Protein AF-A0A9D4X9T2-F1 (afdb_monomer_lite)

Sequence (176 aa):
MQMKTRPQQLRSEFQYLSKGTHNIIDFIACFSAIVDTLISIEALVLHIDQIEFIPEALPTEYDLVIDVVNVRSKFLSVDEVKSLMLTQESRIEKTKKEVAKTIIVALVVVDLNVMLVAMEIKAWSNAKFAINQVINLAIIIIITQLSSMVVMELLGSTVVMELLGSTVVMELLKFL

Secondary structure (DSSP, 8-state):
-----HHHHHHHHHHH---TTS-HHHHHHHHHHHHHHHHHTT----HHHHHHHTGGGS-GGGHHHHHHHHHHTTT--HHHHHHHHHHHHHHHHHHHHHHHHHHHHHHHHHHHHHHHHHHHHHHHHHHHHHHHHHHHHHHHHHHHHHHHTT-EEEETTEEEEEETTEEEEEE-----

Organism: Pisum sativum (NCBI:txid3888)

Foldseek 3Di:
DDDDDPLVVLVVVLLPQACPPPDLVVSLVVLVVSVVVCVVVVNDDDQLNSLLSNLSRYDPLCVVLSVVCVVQSVPDHSVNSSVSSVVSVVVVVVVVVVVVVVVVVVVVVVVVVVVVVVVVVVVVVVVVVVVVVVVVVVVVVVVVVVVVQAPFDDDDQWTWTRHPNDIDIDGNPDPD

pLDDT: mean 77.32, std 15.42, range [36.66, 96.31]

Radius of gyration: 45.88 Å; chains: 1; bounding box: 88×46×111 Å

Structure (mmCIF, N/CA/C/O backbone):
data_AF-A0A9D4X9T2-F1
#
_entry.id   AF-A0A9D4X9T2-F1
#
loop_
_atom_site.group_PDB
_atom_site.id
_atom_site.type_symbol
_atom_site.label_atom_id
_atom_site.label_alt_id
_atom_site.label_comp_id
_atom_site.label_asym_id
_atom_site.label_entity_id
_atom_site.label_seq_id
_atom_site.pdbx_PDB_ins_code
_atom_site.Cartn_x
_atom_site.Cartn_y
_atom_site.Cartn_z
_atom_site.occupancy
_atom_site.B_iso_or_equiv
_atom_site.auth_seq_id
_atom_site.auth_comp_id
_atom_site.auth_asym_id
_atom_site.auth_atom_id
_atom_site.pdbx_PDB_model_num
ATOM 1 N N . MET A 1 1 ? 31.253 -26.493 -17.996 1.00 39.31 1 MET A N 1
ATOM 2 C CA . MET A 1 1 ? 31.172 -25.068 -17.606 1.00 39.31 1 MET A CA 1
ATOM 3 C C . MET A 1 1 ? 31.299 -24.223 -18.866 1.00 39.31 1 MET A C 1
ATOM 5 O O . MET A 1 1 ? 32.401 -24.087 -19.374 1.00 39.31 1 MET A O 1
ATOM 9 N N . GLN A 1 2 ? 30.191 -23.746 -19.440 1.00 43.41 2 GLN A N 1
ATOM 10 C CA . GLN A 1 2 ? 30.245 -22.799 -20.562 1.00 43.41 2 GLN A CA 1
ATOM 11 C C . GLN A 1 2 ? 30.537 -21.402 -20.004 1.00 43.41 2 GLN A C 1
ATOM 13 O O . GLN A 1 2 ? 29.744 -20.869 -19.230 1.00 43.41 2 GLN A O 1
ATOM 18 N N . MET A 1 3 ? 31.686 -20.828 -20.360 1.00 47.81 3 MET A N 1
ATOM 19 C CA . MET A 1 3 ? 32.003 -19.434 -20.052 1.00 47.81 3 MET A CA 1
ATOM 20 C C . MET A 1 3 ? 31.186 -18.541 -20.993 1.00 47.81 3 MET A C 1
ATOM 22 O O . MET A 1 3 ? 31.466 -18.485 -22.189 1.00 47.81 3 MET A O 1
ATOM 26 N N . LYS A 1 4 ? 30.147 -17.880 -20.467 1.00 50.00 4 LYS A N 1
ATOM 27 C CA . LYS A 1 4 ? 29.418 -16.833 -21.197 1.00 50.00 4 LYS A CA 1
ATOM 28 C C . LYS A 1 4 ? 30.403 -15.721 -21.570 1.00 50.00 4 LYS A C 1
ATOM 30 O O . LYS A 1 4 ? 31.219 -15.316 -20.744 1.00 50.00 4 LYS A O 1
ATOM 35 N N . THR A 1 5 ? 30.343 -15.234 -22.804 1.00 56.84 5 THR A N 1
ATOM 36 C CA . THR A 1 5 ? 31.176 -14.107 -23.248 1.00 56.84 5 THR A CA 1
ATOM 37 C C . THR A 1 5 ? 30.738 -12.819 -22.535 1.00 56.84 5 THR A C 1
ATOM 39 O O . THR A 1 5 ? 29.570 -12.682 -22.172 1.00 56.84 5 THR A O 1
ATOM 42 N N . ARG A 1 6 ? 31.651 -11.856 -22.324 1.00 56.97 6 ARG A N 1
ATOM 43 C CA . ARG A 1 6 ? 31.368 -10.579 -21.622 1.00 56.97 6 ARG A CA 1
ATOM 44 C C . ARG A 1 6 ? 30.057 -9.882 -22.066 1.00 56.97 6 ARG A C 1
ATOM 46 O O . ARG A 1 6 ? 29.285 -9.498 -21.190 1.00 56.97 6 ARG A O 1
ATOM 53 N N . PRO A 1 7 ? 29.712 -9.807 -23.370 1.00 57.41 7 PRO A N 1
ATOM 54 C CA . PRO A 1 7 ? 28.429 -9.249 -23.819 1.00 57.41 7 PRO A CA 1
ATOM 55 C C . PRO A 1 7 ? 27.191 -10.031 -23.345 1.00 57.41 7 PRO A C 1
ATOM 57 O O . PRO A 1 7 ? 26.145 -9.444 -23.088 1.00 57.41 7 PRO A O 1
ATOM 60 N N . GLN A 1 8 ? 27.285 -11.358 -23.208 1.00 63.28 8 GLN A N 1
ATOM 61 C CA . GLN A 1 8 ? 26.188 -12.195 -22.702 1.00 63.28 8 GLN A CA 1
ATOM 62 C C . GLN A 1 8 ? 25.993 -12.037 -21.190 1.00 63.28 8 GLN A C 1
ATOM 64 O O . GLN A 1 8 ? 24.873 -12.179 -20.698 1.00 63.28 8 GLN A O 1
ATOM 69 N N . GLN A 1 9 ? 27.067 -11.752 -20.449 1.00 63.31 9 GLN A N 1
ATOM 70 C CA . GLN A 1 9 ? 26.986 -11.447 -19.019 1.00 63.31 9 GLN A CA 1
ATOM 71 C C . GLN A 1 9 ? 26.286 -10.107 -18.791 1.00 63.31 9 GLN A C 1
ATOM 73 O O . GLN A 1 9 ? 25.322 -10.073 -18.039 1.00 63.31 9 GLN A O 1
ATOM 78 N N . LEU A 1 10 ? 26.678 -9.061 -19.526 1.00 60.03 10 LEU A N 1
ATOM 79 C CA . LEU A 1 10 ? 26.031 -7.745 -19.475 1.00 60.03 10 LEU A CA 1
ATOM 80 C C . LEU A 1 10 ? 24.562 -7.796 -19.917 1.00 60.03 10 LEU A C 1
ATOM 82 O O . LEU A 1 10 ? 23.717 -7.168 -19.295 1.00 60.03 10 LEU A O 1
ATOM 86 N N . ARG A 1 11 ? 24.216 -8.611 -20.927 1.00 64.38 11 ARG A N 1
ATOM 87 C CA . ARG A 1 11 ? 22.804 -8.874 -21.275 1.00 64.38 11 ARG A CA 1
ATOM 88 C C . ARG A 1 11 ? 22.038 -9.594 -20.160 1.00 64.38 11 ARG A C 1
ATOM 90 O O . ARG A 1 11 ? 20.850 -9.353 -20.004 1.00 64.38 11 ARG A O 1
ATOM 97 N N . SER A 1 12 ? 22.698 -10.463 -19.393 1.00 66.56 12 SER A N 1
ATOM 98 C CA . SER A 1 12 ? 22.072 -11.108 -18.229 1.00 66.56 12 SER A CA 1
ATOM 99 C C . SER A 1 12 ? 21.897 -10.103 -17.084 1.00 66.56 12 SER A C 1
ATOM 101 O O . SER A 1 12 ? 20.868 -10.100 -16.433 1.00 66.56 12 SER A O 1
ATOM 103 N N . GLU A 1 13 ? 22.876 -9.228 -16.856 1.00 67.38 13 GLU A N 1
ATOM 104 C CA . GLU A 1 13 ? 22.808 -8.159 -15.852 1.00 67.38 13 GLU A CA 1
ATOM 105 C C . GLU A 1 13 ? 21.709 -7.144 -16.178 1.00 67.38 13 GLU A C 1
ATOM 107 O O . GLU A 1 13 ? 20.940 -6.780 -15.294 1.00 67.38 13 GLU A O 1
ATOM 112 N N . PHE A 1 14 ? 21.560 -6.799 -17.462 1.00 67.00 14 PHE A N 1
ATOM 113 C CA . PHE A 1 14 ? 20.423 -6.044 -17.977 1.00 67.00 14 PHE A CA 1
ATOM 114 C C . PHE A 1 14 ? 19.116 -6.741 -17.591 1.00 67.00 14 PHE A C 1
ATOM 116 O O . PHE A 1 14 ? 18.328 -6.130 -16.892 1.00 67.00 14 PHE A O 1
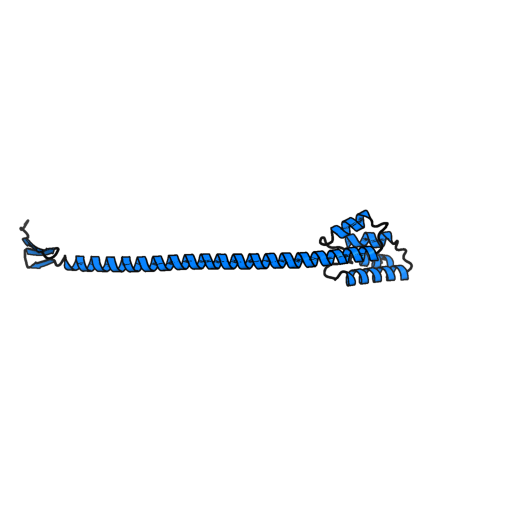ATOM 123 N N . GLN A 1 15 ? 18.960 -8.044 -17.872 1.00 63.97 15 GLN A N 1
ATOM 124 C CA . GLN A 1 15 ? 17.778 -8.847 -17.497 1.00 63.97 15 GLN A CA 1
ATOM 125 C C . GLN A 1 15 ? 17.446 -8.897 -15.997 1.00 63.97 15 GLN A C 1
ATOM 127 O O . GLN A 1 15 ? 16.302 -9.170 -15.641 1.00 63.97 15 GLN A O 1
ATOM 132 N N . TYR A 1 16 ? 18.414 -8.645 -15.114 1.00 68.38 16 TYR A N 1
ATOM 133 C CA . TYR A 1 16 ? 18.189 -8.585 -13.665 1.00 68.38 16 TYR A CA 1
ATOM 134 C C . TYR A 1 16 ? 17.999 -7.159 -13.136 1.00 68.38 16 TYR A C 1
ATOM 136 O O . TYR A 1 16 ? 17.667 -6.989 -11.958 1.00 68.38 16 TYR A O 1
ATOM 144 N N . LEU A 1 17 ? 18.187 -6.136 -13.973 1.00 74.94 17 LEU A N 1
ATOM 145 C CA . LEU A 1 17 ? 17.887 -4.763 -13.609 1.00 74.94 17 LEU A CA 1
ATOM 146 C C . LEU A 1 17 ? 16.376 -4.638 -13.413 1.00 74.94 17 LEU A C 1
ATOM 148 O O . LEU A 1 17 ? 15.594 -4.807 -14.341 1.00 74.94 17 LEU A O 1
ATOM 152 N N . SER A 1 18 ? 15.968 -4.311 -12.193 1.00 76.88 18 SER A N 1
ATOM 153 C CA . SER A 1 18 ? 14.583 -3.981 -11.875 1.00 76.88 18 SER A CA 1
ATOM 154 C C . SER A 1 18 ? 14.542 -2.626 -11.187 1.00 76.88 18 SER A C 1
ATOM 156 O O . SER A 1 18 ? 15.425 -2.290 -10.394 1.00 76.88 18 SER A O 1
ATOM 158 N N . LYS A 1 19 ? 13.502 -1.834 -11.463 1.00 83.88 19 LYS A N 1
ATOM 159 C CA . LYS A 1 19 ? 13.306 -0.542 -10.794 1.00 83.88 19 LYS A CA 1
ATOM 160 C C . LYS A 1 19 ? 13.222 -0.724 -9.278 1.00 83.88 19 LYS A C 1
ATOM 162 O O . LYS A 1 19 ? 13.838 0.034 -8.530 1.00 83.88 19 LYS A O 1
ATOM 167 N N . GLY A 1 20 ? 12.534 -1.771 -8.816 1.00 68.94 20 GLY A N 1
ATOM 168 C CA . GLY A 1 20 ? 12.463 -2.121 -7.395 1.00 68.94 20 GLY A CA 1
ATOM 169 C C . GLY A 1 20 ? 12.094 -0.914 -6.520 1.00 68.94 20 GLY A C 1
ATOM 170 O O . GLY A 1 20 ? 11.120 -0.210 -6.794 1.00 68.94 20 GLY A O 1
ATOM 171 N N . THR A 1 21 ? 12.895 -0.658 -5.482 1.00 60.44 21 THR A N 1
ATOM 172 C CA . THR A 1 21 ? 12.758 0.494 -4.569 1.00 60.44 21 THR A CA 1
ATOM 173 C C . THR A 1 21 ? 13.536 1.740 -4.999 1.00 60.44 21 THR A C 1
ATOM 175 O O . THR A 1 21 ? 13.477 2.749 -4.301 1.00 60.44 21 THR A O 1
ATOM 178 N N . HIS A 1 22 ? 14.288 1.689 -6.100 1.00 73.06 22 HIS A N 1
ATOM 179 C CA . HIS A 1 22 ? 15.074 2.828 -6.571 1.00 73.06 22 HIS A CA 1
ATOM 180 C C . HIS A 1 22 ? 14.143 3.925 -7.095 1.00 73.06 22 HIS A C 1
ATOM 182 O O . HIS A 1 22 ? 13.074 3.637 -7.642 1.00 73.06 22 HIS A O 1
ATOM 188 N N . ASN A 1 23 ? 14.536 5.190 -6.935 1.00 78.62 23 ASN A N 1
ATOM 189 C CA . ASN A 1 23 ? 13.836 6.267 -7.628 1.00 78.62 23 ASN A CA 1
ATOM 190 C C . ASN A 1 23 ? 14.066 6.127 -9.148 1.00 78.62 23 ASN A C 1
ATOM 192 O O . ASN A 1 23 ? 14.991 5.448 -9.608 1.00 78.62 23 ASN A O 1
ATOM 196 N N . ILE A 1 24 ? 13.213 6.759 -9.948 1.00 84.19 24 ILE A N 1
ATOM 197 C CA . ILE A 1 24 ? 13.273 6.629 -11.413 1.00 84.19 24 ILE A CA 1
ATOM 198 C C . ILE A 1 24 ? 14.564 7.197 -12.003 1.00 84.19 24 ILE A C 1
ATOM 200 O O . ILE A 1 24 ? 15.040 6.709 -13.026 1.00 84.19 24 ILE A O 1
ATOM 204 N N . ILE A 1 25 ? 15.145 8.211 -11.365 1.00 84.62 25 ILE A N 1
ATOM 205 C CA . ILE A 1 25 ? 16.383 8.848 -11.821 1.00 84.62 25 ILE A CA 1
ATOM 206 C C . ILE A 1 25 ? 17.551 7.861 -11.724 1.00 84.62 25 ILE A C 1
ATOM 208 O O . ILE A 1 25 ? 18.274 7.688 -12.702 1.00 84.62 25 ILE A O 1
ATOM 212 N N . ASP A 1 26 ? 17.684 7.180 -10.590 1.00 85.94 26 ASP A N 1
ATOM 213 C CA . ASP A 1 26 ? 18.727 6.195 -10.317 1.00 85.94 26 ASP A CA 1
ATOM 214 C C . ASP A 1 26 ? 18.552 4.957 -11.200 1.00 85.94 26 ASP A C 1
ATOM 216 O O . ASP A 1 26 ? 19.526 4.449 -11.756 1.00 85.94 26 ASP A O 1
ATOM 220 N N . PHE A 1 27 ? 17.306 4.511 -11.398 1.00 85.44 27 PHE A N 1
ATOM 221 C CA . PHE A 1 27 ? 16.995 3.414 -12.314 1.00 85.44 27 PHE A CA 1
ATOM 222 C C . PHE A 1 27 ? 17.424 3.733 -13.753 1.00 85.44 27 PHE A C 1
ATOM 224 O O . PHE A 1 27 ? 18.142 2.943 -14.364 1.00 85.44 27 PHE A O 1
ATOM 231 N N . ILE A 1 28 ? 17.041 4.901 -14.284 1.00 84.88 28 ILE A N 1
ATOM 232 C CA . ILE A 1 28 ? 17.408 5.304 -15.649 1.00 84.88 28 ILE A CA 1
ATOM 233 C C . ILE A 1 28 ? 18.918 5.543 -15.770 1.00 84.88 28 ILE A C 1
ATOM 235 O O . ILE A 1 28 ? 19.506 5.172 -16.780 1.00 84.88 28 ILE A O 1
ATOM 239 N N . ALA A 1 29 ? 19.572 6.102 -14.749 1.00 85.25 29 ALA A N 1
ATOM 240 C CA . ALA A 1 29 ? 21.024 6.278 -14.753 1.00 85.25 29 ALA A CA 1
ATOM 241 C C . ALA A 1 29 ? 21.767 4.931 -14.800 1.00 85.25 29 ALA A C 1
ATOM 243 O O . ALA A 1 29 ? 22.721 4.779 -15.563 1.00 85.25 29 ALA A O 1
ATOM 244 N N . CYS A 1 30 ? 21.310 3.941 -14.027 1.00 83.38 30 CYS A N 1
ATOM 245 C CA . CYS A 1 30 ? 21.869 2.590 -14.042 1.00 83.38 30 CYS A CA 1
ATOM 246 C C . CYS A 1 30 ? 21.620 1.891 -15.389 1.00 83.38 30 CYS A C 1
ATOM 248 O O . CYS A 1 30 ? 22.538 1.305 -15.962 1.00 83.38 30 CYS A O 1
ATOM 250 N N . PHE A 1 31 ? 20.411 2.035 -15.937 1.00 83.88 31 PHE A N 1
ATOM 251 C CA . PHE A 1 31 ? 20.057 1.552 -17.270 1.00 83.88 31 PHE A CA 1
ATOM 252 C C . PHE A 1 31 ? 20.983 2.134 -18.351 1.00 83.88 31 PHE A C 1
ATOM 254 O O . PHE A 1 31 ? 21.580 1.377 -19.118 1.00 83.88 31 PHE A O 1
ATOM 261 N N . SER A 1 32 ? 21.168 3.459 -18.375 1.00 83.94 32 SER A N 1
ATOM 262 C CA . SER A 1 32 ? 22.065 4.134 -19.320 1.00 83.94 32 SER A CA 1
ATOM 263 C C . SER A 1 32 ? 23.514 3.672 -19.166 1.00 83.94 32 SER A C 1
ATOM 265 O O . SER A 1 32 ? 24.154 3.381 -20.167 1.00 83.94 32 SER A O 1
ATOM 267 N N . ALA A 1 33 ? 24.018 3.505 -17.939 1.00 83.81 33 ALA A N 1
ATOM 268 C CA . ALA A 1 33 ? 25.386 3.037 -17.706 1.00 83.81 33 ALA A CA 1
ATOM 269 C C . ALA A 1 33 ? 25.642 1.623 -18.272 1.00 83.81 33 ALA A C 1
ATOM 271 O O . ALA A 1 33 ? 26.719 1.350 -18.812 1.00 83.81 33 ALA A O 1
ATOM 272 N N . ILE A 1 34 ? 24.654 0.723 -18.187 1.00 79.56 34 ILE A N 1
ATOM 273 C CA . ILE A 1 34 ? 24.743 -0.624 -18.773 1.00 79.56 34 ILE A CA 1
ATOM 274 C C . ILE A 1 34 ? 24.718 -0.544 -20.304 1.00 79.56 34 ILE A C 1
ATOM 276 O O . ILE A 1 34 ? 25.524 -1.203 -20.966 1.00 79.56 34 ILE A O 1
ATOM 280 N N . VAL A 1 35 ? 23.842 0.290 -20.872 1.00 79.31 35 VAL A N 1
ATOM 281 C CA . VAL A 1 35 ? 23.774 0.537 -22.321 1.00 79.31 35 VAL A CA 1
ATOM 282 C C . VAL A 1 35 ? 25.089 1.123 -22.848 1.00 79.31 35 VAL A C 1
ATOM 284 O O . VAL A 1 35 ? 25.632 0.603 -23.821 1.00 79.31 35 VAL A O 1
ATOM 287 N N . ASP A 1 36 ? 25.656 2.125 -22.178 1.00 82.50 36 ASP A N 1
ATOM 288 C CA . ASP A 1 36 ? 26.931 2.750 -22.545 1.00 82.50 36 ASP A CA 1
ATOM 289 C C . ASP A 1 36 ? 28.090 1.745 -22.492 1.00 82.50 36 ASP A C 1
ATOM 291 O O . ASP A 1 36 ? 28.955 1.723 -23.371 1.00 82.50 36 ASP A O 1
ATOM 295 N N . THR A 1 37 ? 28.078 0.847 -21.504 1.00 81.12 37 THR A N 1
ATOM 296 C CA . THR A 1 37 ? 29.067 -0.234 -21.392 1.00 81.12 37 THR A CA 1
ATOM 297 C C . THR A 1 37 ? 28.935 -1.236 -22.541 1.00 81.12 37 THR A C 1
ATOM 299 O O . THR A 1 37 ? 29.947 -1.671 -23.090 1.00 81.12 37 THR A O 1
ATOM 302 N N . LEU A 1 38 ? 27.707 -1.583 -22.943 1.00 75.12 38 LEU A N 1
ATOM 303 C CA . LEU A 1 38 ? 27.448 -2.448 -24.098 1.00 75.12 38 LEU A CA 1
ATOM 304 C C . LEU A 1 38 ? 27.904 -1.797 -25.414 1.00 75.12 38 LEU A C 1
ATOM 306 O O . LEU A 1 38 ? 28.521 -2.465 -26.245 1.00 75.12 38 LEU A O 1
ATOM 310 N N . ILE A 1 39 ? 27.671 -0.494 -25.579 1.00 79.56 39 ILE A N 1
ATOM 311 C CA . ILE A 1 39 ? 28.154 0.273 -26.735 1.00 79.56 39 ILE A CA 1
ATOM 312 C C . ILE A 1 39 ? 29.690 0.310 -26.749 1.00 79.56 39 ILE A C 1
ATOM 314 O O . ILE A 1 39 ? 30.302 0.069 -27.789 1.00 79.56 39 ILE A O 1
ATOM 318 N N . SER A 1 40 ? 30.329 0.541 -25.597 1.00 79.50 40 SER A N 1
ATOM 319 C CA . SER A 1 40 ? 31.792 0.611 -25.467 1.00 79.50 40 SER A CA 1
ATOM 320 C C . SER A 1 40 ? 32.512 -0.695 -25.812 1.00 79.50 40 SER A C 1
ATOM 322 O O . SER A 1 40 ? 33.702 -0.657 -26.124 1.00 79.50 40 SER A O 1
ATOM 324 N N . ILE A 1 41 ? 31.834 -1.843 -25.739 1.00 79.88 41 ILE A N 1
ATOM 325 C CA . ILE A 1 41 ? 32.388 -3.146 -26.142 1.00 79.88 41 ILE A CA 1
ATOM 326 C C . ILE A 1 41 ? 31.999 -3.536 -27.578 1.00 79.88 41 ILE A C 1
ATOM 328 O O . ILE A 1 41 ? 32.096 -4.712 -27.928 1.00 79.88 41 ILE A O 1
ATOM 332 N N . GLU A 1 42 ? 31.534 -2.571 -28.383 1.00 69.75 42 GLU A N 1
ATOM 333 C CA . GLU A 1 42 ? 31.039 -2.741 -29.759 1.00 69.75 42 GLU A CA 1
ATOM 334 C C . GLU A 1 42 ? 29.911 -3.781 -29.887 1.00 69.75 42 GLU A C 1
ATOM 336 O O . GLU A 1 42 ? 29.669 -4.347 -30.958 1.00 69.75 42 GLU A O 1
ATOM 341 N N . ALA A 1 43 ? 29.174 -4.045 -28.802 1.00 71.00 43 ALA A N 1
ATOM 342 C CA . ALA A 1 43 ? 27.982 -4.867 -28.891 1.00 71.00 43 ALA A CA 1
ATOM 343 C C . ALA A 1 43 ? 26.874 -4.040 -29.550 1.00 71.00 43 ALA A C 1
ATOM 345 O O . ALA A 1 43 ? 26.463 -3.002 -29.033 1.00 71.00 43 ALA A O 1
ATOM 346 N N . LEU A 1 44 ? 26.363 -4.512 -30.689 1.00 63.25 44 LEU A N 1
ATOM 347 C CA . LEU A 1 44 ? 25.194 -3.908 -31.319 1.00 63.25 44 LEU A CA 1
ATOM 348 C C . LEU A 1 44 ? 23.992 -4.059 -30.377 1.00 63.25 44 LEU A C 1
ATOM 350 O O . LEU A 1 44 ? 23.483 -5.163 -30.160 1.00 63.25 44 LEU A O 1
ATOM 354 N N . VAL A 1 45 ? 23.564 -2.940 -29.802 1.00 66.62 45 VAL A N 1
ATOM 355 C CA . VAL A 1 45 ? 22.311 -2.818 -29.060 1.00 66.62 45 VAL A CA 1
ATOM 356 C C . VAL A 1 45 ? 21.411 -1.911 -29.883 1.00 66.62 45 VAL A C 1
ATOM 358 O O . VAL A 1 45 ? 21.686 -0.719 -30.016 1.00 66.62 45 VAL A O 1
ATOM 361 N N . LEU A 1 46 ? 20.359 -2.473 -30.480 1.00 68.44 46 LEU A N 1
ATOM 362 C CA . LEU A 1 46 ? 19.386 -1.662 -31.202 1.00 68.44 46 LEU A CA 1
ATOM 363 C C . LEU A 1 46 ? 18.575 -0.843 -30.195 1.00 68.44 46 LEU A C 1
ATOM 365 O O . LEU A 1 46 ? 18.219 -1.330 -29.129 1.00 68.44 46 LEU A O 1
ATOM 369 N N . HIS A 1 47 ? 18.237 0.394 -30.553 1.00 67.69 47 HIS A N 1
ATOM 370 C CA . HIS A 1 47 ? 17.417 1.277 -29.717 1.00 67.69 47 HIS A CA 1
ATOM 371 C C . HIS A 1 47 ? 16.054 0.657 -29.349 1.00 67.69 47 HIS A C 1
ATOM 373 O O . HIS A 1 47 ? 15.545 0.864 -28.251 1.00 67.69 47 HIS A O 1
ATOM 379 N N . ILE A 1 48 ? 15.483 -0.148 -30.251 1.00 59.88 48 ILE A N 1
ATOM 380 C CA . ILE A 1 48 ? 14.237 -0.883 -30.000 1.00 59.88 48 ILE A CA 1
ATOM 381 C C . ILE A 1 48 ? 14.403 -1.927 -28.883 1.00 59.88 48 ILE A C 1
ATOM 383 O O . ILE A 1 48 ? 13.567 -1.973 -27.986 1.00 59.88 48 ILE A O 1
ATOM 387 N N . ASP A 1 49 ? 15.528 -2.652 -28.866 1.00 71.31 49 ASP A N 1
ATOM 388 C CA . ASP A 1 49 ? 15.848 -3.662 -27.848 1.00 71.31 49 ASP A CA 1
ATOM 389 C C . ASP A 1 49 ? 16.070 -3.024 -26.464 1.00 71.31 49 ASP A C 1
ATOM 391 O O . ASP A 1 49 ? 15.835 -3.654 -25.436 1.00 71.31 49 ASP A O 1
ATOM 395 N N . GLN A 1 50 ? 16.535 -1.768 -26.421 1.00 73.69 50 GLN A N 1
ATOM 396 C CA . GLN A 1 50 ? 16.735 -1.028 -25.169 1.00 73.69 50 GLN A CA 1
ATOM 397 C C . GLN A 1 50 ? 15.393 -0.709 -24.507 1.00 73.69 50 GLN A C 1
ATOM 399 O O . GLN A 1 50 ? 15.211 -0.942 -23.316 1.00 73.69 50 GLN A O 1
ATOM 404 N N . ILE A 1 51 ? 14.441 -0.186 -25.281 1.00 77.31 51 ILE A N 1
ATOM 405 C CA . ILE A 1 51 ? 13.142 0.259 -24.764 1.00 77.31 51 ILE A CA 1
ATOM 406 C C . ILE A 1 51 ? 12.225 -0.920 -24.451 1.00 77.31 51 ILE A C 1
ATOM 408 O O . ILE A 1 51 ? 11.481 -0.858 -23.476 1.00 77.31 51 ILE A O 1
ATOM 412 N N . GLU A 1 52 ? 12.298 -1.997 -25.232 1.00 77.12 52 GLU A N 1
ATOM 413 C CA . GLU A 1 52 ? 11.519 -3.223 -25.013 1.00 77.12 52 GLU A CA 1
ATOM 414 C C . GLU A 1 52 ? 11.863 -3.917 -23.688 1.00 77.12 52 GLU A C 1
ATOM 416 O O . GLU A 1 52 ? 11.028 -4.608 -23.114 1.00 77.12 52 GLU A O 1
ATOM 421 N N . PHE A 1 53 ? 13.053 -3.655 -23.147 1.00 76.50 53 PHE A N 1
ATOM 422 C CA . PHE A 1 53 ? 13.462 -4.181 -21.852 1.00 76.50 53 PHE A CA 1
ATOM 423 C C . PHE A 1 53 ? 12.901 -3.400 -20.650 1.00 76.50 53 PHE A C 1
ATOM 425 O O . PHE A 1 53 ? 12.727 -3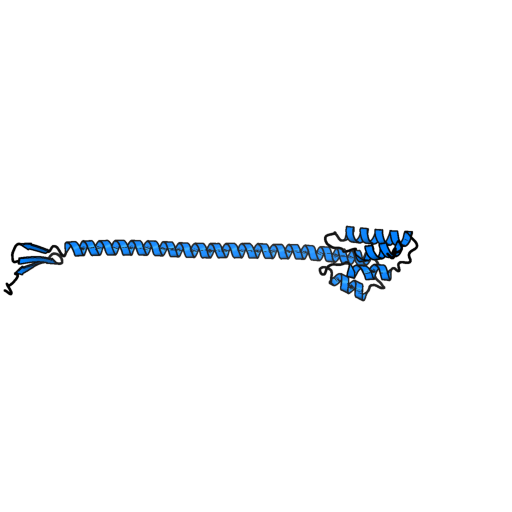.951 -19.563 1.00 76.50 53 PHE A O 1
ATOM 432 N N . ILE A 1 54 ? 12.584 -2.113 -20.823 1.00 81.25 54 ILE A N 1
ATOM 433 C CA . ILE A 1 54 ? 12.101 -1.259 -19.727 1.00 81.25 54 ILE A CA 1
ATOM 434 C C . ILE A 1 54 ? 10.814 -1.820 -19.086 1.00 81.25 54 ILE A C 1
ATOM 436 O O . ILE A 1 54 ? 10.763 -1.874 -17.859 1.00 81.25 54 ILE A O 1
ATOM 440 N N . PRO A 1 55 ? 9.796 -2.278 -19.844 1.00 80.94 55 PRO A N 1
ATOM 441 C CA . PRO A 1 55 ? 8.596 -2.890 -19.281 1.00 80.94 55 PRO A CA 1
ATOM 442 C C . PRO A 1 55 ? 8.846 -4.105 -18.384 1.00 80.94 55 PRO A C 1
ATOM 444 O O . PRO A 1 55 ? 8.198 -4.226 -17.349 1.00 80.94 55 PRO A O 1
ATOM 447 N N . GLU A 1 56 ? 9.789 -4.979 -18.749 1.00 80.12 56 GLU A N 1
ATOM 448 C CA . GLU A 1 56 ? 10.119 -6.187 -17.973 1.00 80.12 56 GLU A CA 1
ATOM 449 C C . GLU A 1 56 ? 10.782 -5.847 -16.628 1.00 80.12 56 GLU A C 1
ATOM 451 O O . GLU A 1 56 ? 10.642 -6.579 -15.649 1.00 80.12 56 GLU A O 1
ATOM 456 N N . ALA A 1 57 ? 11.468 -4.705 -16.567 1.00 82.50 57 ALA A N 1
ATOM 457 C CA . ALA A 1 57 ? 12.154 -4.202 -15.383 1.00 82.50 57 ALA A CA 1
ATOM 458 C C . ALA A 1 57 ? 11.249 -3.390 -14.431 1.00 82.50 57 ALA A C 1
ATOM 460 O O . ALA A 1 57 ? 11.695 -2.993 -13.343 1.00 82.50 57 ALA A O 1
ATOM 461 N N . LEU A 1 58 ? 9.998 -3.101 -14.815 1.00 84.12 58 LEU A N 1
ATOM 462 C CA . LEU A 1 58 ? 9.091 -2.234 -14.060 1.00 84.12 58 LEU A CA 1
ATOM 463 C C . LEU A 1 58 ? 8.112 -3.008 -13.160 1.00 84.12 58 LEU A C 1
ATOM 465 O O . LEU A 1 58 ? 7.577 -4.039 -13.555 1.00 84.12 58 LEU A O 1
ATOM 469 N N . PRO A 1 59 ? 7.825 -2.502 -11.943 1.00 83.94 59 PRO A N 1
ATOM 470 C CA . PRO A 1 59 ? 6.775 -3.058 -11.099 1.00 83.94 59 PRO A CA 1
ATOM 471 C C . PRO A 1 59 ? 5.382 -2.654 -11.606 1.00 83.94 59 PRO A C 1
ATOM 473 O O . PRO A 1 59 ? 5.228 -1.641 -12.289 1.00 83.94 59 PRO A O 1
ATOM 476 N N . THR A 1 60 ? 4.353 -3.388 -11.173 1.00 83.88 60 THR A N 1
ATOM 477 C CA . THR A 1 60 ? 2.944 -3.217 -11.598 1.00 83.88 60 THR A CA 1
ATOM 478 C C . THR A 1 60 ? 2.361 -1.824 -11.334 1.00 83.88 60 THR A C 1
ATOM 480 O O . THR A 1 60 ? 1.432 -1.368 -11.987 1.00 83.88 60 THR A O 1
ATOM 483 N N . GLU A 1 61 ? 2.946 -1.056 -10.415 1.00 83.56 61 GLU A N 1
ATOM 484 C CA . GLU A 1 61 ? 2.571 0.346 -10.183 1.00 83.56 61 GLU A CA 1
ATOM 485 C C . GLU A 1 61 ? 2.752 1.233 -11.444 1.00 83.56 61 GLU A C 1
ATOM 487 O O . GLU A 1 61 ? 2.179 2.326 -11.542 1.00 83.56 61 GLU A O 1
ATOM 492 N N . TYR A 1 62 ? 3.527 0.756 -12.425 1.00 87.56 62 TYR A N 1
ATOM 493 C CA . TYR A 1 62 ? 3.825 1.413 -13.696 1.00 87.56 62 TYR A CA 1
ATOM 494 C C . TYR A 1 62 ? 3.108 0.774 -14.894 1.00 87.56 62 TYR A C 1
ATOM 496 O O . TYR A 1 62 ? 3.493 1.066 -16.023 1.00 87.56 62 TYR A O 1
ATOM 504 N N . ASP A 1 63 ? 2.044 -0.011 -14.687 1.00 86.56 63 ASP A N 1
ATOM 505 C CA . ASP A 1 63 ? 1.274 -0.662 -15.767 1.00 86.56 63 ASP A CA 1
ATOM 506 C C . ASP A 1 63 ? 0.889 0.311 -16.899 1.00 86.56 63 ASP A C 1
ATOM 508 O O . ASP A 1 63 ? 1.051 0.008 -18.074 1.00 86.56 63 ASP A O 1
ATOM 512 N N . LEU A 1 64 ? 0.505 1.550 -16.569 1.00 86.38 64 LEU A N 1
ATOM 513 C CA . LEU A 1 64 ? 0.190 2.576 -17.576 1.00 86.38 64 LEU A CA 1
ATOM 514 C C . LEU A 1 64 ? 1.390 2.973 -18.450 1.00 86.38 64 LEU A C 1
ATOM 516 O O . LEU A 1 64 ? 1.220 3.326 -19.613 1.00 86.38 64 LEU A O 1
ATOM 520 N N . VAL A 1 65 ? 2.598 2.968 -17.887 1.00 86.75 65 VAL A N 1
ATOM 521 C CA . VAL A 1 65 ? 3.828 3.229 -18.645 1.00 86.75 65 VAL A CA 1
ATOM 522 C C . VAL A 1 65 ? 4.180 2.003 -19.480 1.00 86.75 65 VAL A C 1
ATOM 524 O O . VAL A 1 65 ? 4.519 2.162 -20.650 1.00 86.75 65 VAL A O 1
ATOM 527 N N . ILE A 1 66 ? 4.042 0.804 -18.909 1.00 87.62 66 ILE A N 1
ATOM 528 C CA . ILE A 1 66 ? 4.235 -0.478 -19.599 1.00 87.62 66 ILE A CA 1
ATOM 529 C C . ILE A 1 66 ? 3.340 -0.553 -20.843 1.00 87.62 66 ILE A C 1
ATOM 531 O O . ILE A 1 66 ? 3.840 -0.817 -21.934 1.00 87.62 66 ILE A O 1
ATOM 535 N N . ASP A 1 67 ? 2.055 -0.220 -20.721 1.00 89.88 67 ASP A N 1
ATOM 536 C CA . ASP A 1 67 ? 1.105 -0.211 -21.837 1.00 89.88 67 ASP A CA 1
ATOM 537 C C . ASP A 1 67 ? 1.518 0.769 -22.943 1.00 89.88 67 ASP A C 1
ATOM 539 O O . ASP A 1 67 ? 1.532 0.428 -24.128 1.00 89.88 67 ASP A O 1
ATOM 543 N N . VAL A 1 68 ? 1.896 1.996 -22.569 1.00 87.62 68 VAL A N 1
ATOM 544 C CA . VAL A 1 68 ? 2.322 3.024 -23.532 1.00 87.62 68 VAL A CA 1
ATOM 545 C C . VAL A 1 68 ? 3.602 2.606 -24.252 1.00 87.62 68 VAL A C 1
ATOM 547 O O . VAL A 1 68 ? 3.701 2.789 -25.468 1.00 87.62 68 VAL A O 1
ATOM 550 N N . VAL A 1 69 ? 4.563 2.030 -23.526 1.00 87.06 69 VAL A N 1
ATOM 551 C CA . VAL A 1 69 ? 5.815 1.533 -24.100 1.00 87.06 69 VAL A CA 1
ATOM 552 C C . VAL A 1 69 ? 5.553 0.341 -25.017 1.00 87.06 69 VAL A C 1
ATOM 554 O O . VAL A 1 69 ? 6.019 0.359 -26.150 1.00 87.06 69 VAL A O 1
ATOM 557 N N . ASN A 1 70 ? 4.734 -0.631 -24.616 1.00 85.25 70 ASN A N 1
ATOM 558 C CA . ASN A 1 70 ? 4.406 -1.797 -25.442 1.00 85.25 70 ASN A CA 1
ATOM 559 C C . ASN A 1 70 ? 3.721 -1.416 -26.764 1.00 85.25 70 ASN A C 1
ATOM 561 O O . ASN A 1 70 ? 3.985 -2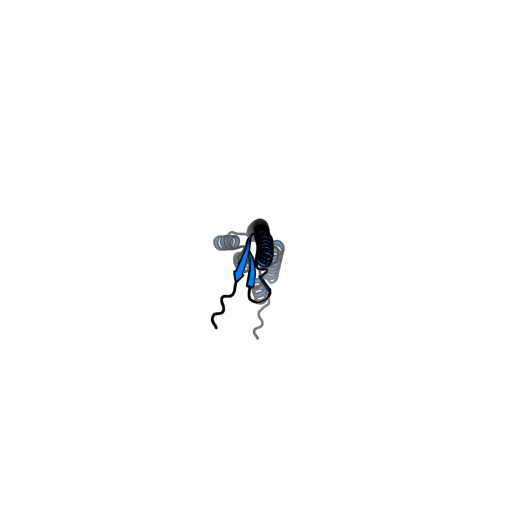.020 -27.803 1.00 85.25 70 ASN A O 1
ATOM 565 N N . VAL A 1 71 ? 2.868 -0.387 -26.756 1.00 85.06 71 VAL A N 1
ATOM 566 C CA . VAL A 1 71 ? 2.159 0.075 -27.962 1.00 85.06 71 VAL A CA 1
ATOM 567 C C . VAL A 1 71 ? 3.040 0.958 -28.856 1.00 85.06 71 VAL A C 1
ATOM 569 O O . VAL A 1 71 ? 2.876 0.955 -30.078 1.00 85.06 71 VAL A O 1
ATOM 572 N N . ARG A 1 72 ? 3.966 1.739 -28.279 1.00 83.19 72 ARG A N 1
ATOM 573 C CA . ARG A 1 72 ? 4.714 2.793 -28.995 1.00 83.19 72 ARG A CA 1
ATOM 574 C C . ARG A 1 72 ? 6.238 2.633 -28.977 1.00 83.19 72 ARG A C 1
ATOM 576 O O . ARG A 1 72 ? 6.921 3.558 -29.411 1.00 83.19 72 ARG A O 1
ATOM 583 N N . SER A 1 73 ? 6.779 1.492 -28.549 1.00 74.56 73 SER A N 1
ATOM 584 C CA . SER A 1 73 ? 8.224 1.253 -28.342 1.00 74.56 73 SER A CA 1
ATOM 585 C C . SER A 1 73 ? 9.106 1.680 -29.518 1.00 74.56 73 SER A C 1
ATOM 587 O O . SER A 1 73 ? 10.176 2.243 -29.319 1.00 74.56 73 SER A O 1
ATOM 589 N N . LYS A 1 74 ? 8.628 1.496 -30.754 1.00 73.19 74 LYS A N 1
ATOM 590 C CA . LYS A 1 74 ? 9.344 1.853 -31.995 1.00 73.19 74 LYS A CA 1
ATOM 591 C C . LYS A 1 74 ? 9.539 3.357 -32.218 1.00 73.19 74 LYS A C 1
ATOM 593 O O . LYS A 1 74 ? 10.359 3.734 -33.049 1.00 73.19 74 LYS A O 1
ATOM 598 N N . PHE A 1 75 ? 8.763 4.194 -31.535 1.00 76.75 75 PHE A N 1
ATOM 599 C CA . PHE A 1 75 ? 8.707 5.644 -31.745 1.00 76.75 75 PHE A CA 1
ATOM 600 C C . PHE A 1 75 ? 9.013 6.452 -30.486 1.00 76.75 75 PHE A C 1
ATOM 602 O O . PHE A 1 75 ? 9.008 7.676 -30.551 1.00 76.75 75 PHE A O 1
ATOM 609 N N . LEU A 1 76 ? 9.210 5.787 -29.350 1.00 80.88 76 LEU A N 1
ATOM 610 C CA . LEU A 1 76 ? 9.578 6.439 -28.102 1.00 80.88 76 LEU A CA 1
ATOM 611 C C . LEU A 1 76 ? 11.092 6.527 -28.012 1.00 80.88 76 LEU A C 1
ATOM 613 O O . LEU A 1 76 ? 11.780 5.602 -28.417 1.00 80.88 76 LEU A O 1
ATOM 617 N N . SER A 1 77 ? 11.592 7.620 -27.459 1.00 82.81 77 SER A N 1
ATOM 618 C CA . SER A 1 77 ? 12.970 7.782 -27.004 1.00 82.81 77 SER A CA 1
ATOM 619 C C . SER A 1 77 ? 13.097 7.449 -25.515 1.00 82.81 77 SER A C 1
ATOM 621 O O . SER A 1 77 ? 12.123 7.512 -24.761 1.00 82.81 77 SER A O 1
ATOM 623 N N . VAL A 1 78 ? 14.314 7.139 -25.063 1.00 80.06 78 VAL A N 1
ATOM 624 C CA . VAL A 1 78 ? 14.605 6.890 -23.638 1.00 80.06 78 VAL A CA 1
ATOM 625 C C . VAL A 1 78 ? 14.207 8.090 -22.761 1.00 80.06 78 VAL A C 1
ATOM 627 O O . VAL A 1 78 ? 13.662 7.903 -21.672 1.00 80.06 78 VAL A O 1
ATOM 630 N N . ASP A 1 79 ? 14.387 9.319 -23.254 1.00 84.12 79 ASP A N 1
ATOM 631 C CA . ASP A 1 79 ? 13.992 10.543 -22.544 1.00 84.12 79 ASP A CA 1
ATOM 632 C C . ASP A 1 79 ? 12.469 10.692 -22.404 1.00 84.12 79 ASP A C 1
ATOM 634 O O . ASP A 1 79 ? 11.973 11.106 -21.352 1.00 84.12 79 ASP A O 1
ATOM 638 N N . GLU A 1 80 ? 11.700 10.316 -23.429 1.00 87.00 80 GLU A N 1
ATOM 639 C CA . GLU A 1 80 ? 10.236 10.299 -23.348 1.00 87.00 80 GLU A CA 1
ATOM 640 C C . GLU A 1 80 ? 9.743 9.234 -22.368 1.00 87.00 80 GLU A C 1
ATOM 642 O O . GLU A 1 80 ? 8.858 9.515 -21.556 1.00 87.00 80 GLU A O 1
ATOM 647 N N . VAL A 1 81 ? 10.341 8.037 -22.385 1.00 86.44 81 VAL A N 1
ATOM 648 C CA . VAL A 1 81 ? 10.019 6.976 -21.417 1.00 86.44 81 VAL A CA 1
ATOM 649 C C . VAL A 1 81 ? 10.327 7.442 -19.995 1.00 86.44 81 VAL A C 1
ATOM 651 O O . VAL A 1 81 ? 9.474 7.327 -19.116 1.00 86.44 81 VAL A O 1
ATOM 654 N N . LYS A 1 82 ? 11.484 8.075 -19.771 1.00 87.25 82 LYS A N 1
ATOM 655 C CA . LYS A 1 82 ? 11.836 8.700 -18.489 1.00 87.25 82 LYS A CA 1
ATOM 656 C C . LYS A 1 82 ? 10.797 9.737 -18.051 1.00 87.25 82 LYS A C 1
ATOM 658 O O . LYS A 1 82 ? 10.385 9.735 -16.893 1.00 87.25 82 LYS A O 1
ATOM 663 N N . SER A 1 83 ? 10.345 10.605 -18.955 1.00 88.19 83 SER A N 1
ATOM 664 C CA . SER A 1 83 ? 9.318 11.617 -18.660 1.00 88.19 83 SER A CA 1
ATOM 665 C C . SER A 1 83 ? 7.972 10.994 -18.259 1.00 88.19 83 SER A C 1
ATOM 667 O O . SER A 1 83 ? 7.351 11.409 -17.271 1.00 88.19 83 SER A O 1
ATOM 669 N N . LEU A 1 84 ? 7.541 9.946 -18.972 1.00 89.75 84 LEU A N 1
ATOM 670 C CA . LEU A 1 84 ? 6.333 9.181 -18.647 1.00 89.75 84 LEU A CA 1
ATOM 671 C C . LEU A 1 84 ? 6.443 8.523 -17.268 1.00 89.75 84 LEU A C 1
ATOM 673 O O . LEU A 1 84 ? 5.525 8.622 -16.451 1.00 89.75 84 LEU A O 1
ATOM 677 N N . MET A 1 85 ? 7.591 7.910 -16.989 1.00 89.56 85 MET A N 1
ATOM 678 C CA . MET A 1 85 ? 7.906 7.289 -15.709 1.00 89.56 85 MET A CA 1
ATOM 679 C C . MET A 1 85 ? 7.859 8.304 -14.557 1.00 89.56 85 MET A C 1
ATOM 681 O O . MET A 1 85 ? 7.151 8.070 -13.577 1.00 89.56 85 MET A O 1
ATOM 685 N N . LEU A 1 86 ? 8.527 9.455 -14.683 1.00 89.50 86 LEU A N 1
ATOM 686 C CA . LEU A 1 86 ? 8.518 10.523 -13.668 1.00 89.50 86 LEU A CA 1
ATOM 687 C C . LEU A 1 86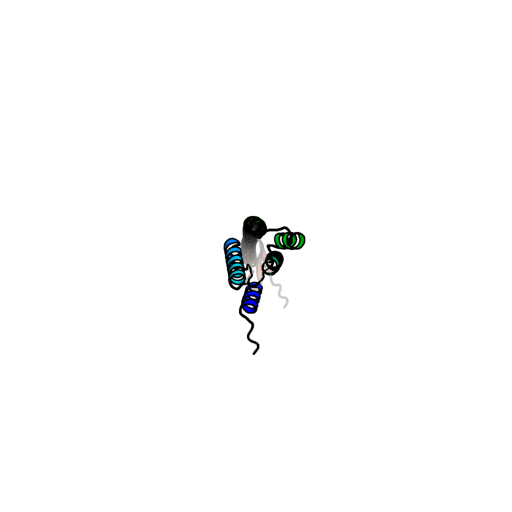 ? 7.109 11.076 -13.413 1.00 89.50 86 LEU A C 1
ATOM 689 O O . LEU A 1 86 ? 6.717 11.334 -12.272 1.00 89.50 86 LEU A O 1
ATOM 693 N N . THR A 1 87 ? 6.316 11.223 -14.474 1.00 91.25 87 THR A N 1
ATOM 694 C CA . THR A 1 87 ? 4.919 11.654 -14.355 1.00 91.25 87 THR A CA 1
ATOM 695 C C . THR A 1 87 ? 4.096 10.638 -13.564 1.00 91.25 87 THR A C 1
ATOM 697 O O . THR A 1 87 ? 3.322 11.014 -12.679 1.00 91.25 87 THR A O 1
ATOM 700 N N . GLN A 1 88 ? 4.285 9.347 -13.844 1.00 90.56 88 GLN A N 1
ATOM 701 C CA . GLN A 1 88 ? 3.625 8.273 -13.113 1.00 90.56 88 GLN A CA 1
ATOM 702 C C . GLN A 1 88 ? 4.077 8.214 -11.645 1.00 90.56 88 GLN A C 1
ATOM 704 O O . GLN A 1 88 ? 3.229 8.048 -10.771 1.00 90.56 88 GLN A O 1
ATOM 709 N N . GLU A 1 89 ? 5.358 8.447 -11.344 1.00 89.12 89 GLU A N 1
ATOM 710 C CA . GLU A 1 89 ? 5.876 8.536 -9.965 1.00 89.12 89 GLU A CA 1
ATOM 711 C C . GLU A 1 89 ? 5.135 9.591 -9.147 1.00 89.12 89 GLU A C 1
ATOM 713 O O . GLU A 1 89 ? 4.642 9.315 -8.054 1.00 89.12 89 GLU A O 1
ATOM 718 N N . SER A 1 90 ? 4.979 10.790 -9.717 1.00 88.31 90 SER A N 1
ATOM 719 C CA . SER A 1 90 ? 4.257 11.884 -9.067 1.00 88.31 90 SER A CA 1
ATOM 720 C C . SER A 1 90 ? 2.797 11.521 -8.791 1.00 88.31 90 SER A C 1
ATOM 722 O O . SER A 1 90 ? 2.243 11.903 -7.757 1.00 88.31 90 SER A O 1
ATOM 724 N N . ARG A 1 91 ? 2.154 10.778 -9.702 1.00 87.56 91 ARG A N 1
ATOM 725 C CA . ARG A 1 91 ? 0.777 10.304 -9.513 1.00 87.56 91 ARG A CA 1
ATOM 726 C C . ARG A 1 91 ? 0.692 9.281 -8.388 1.00 87.56 91 ARG A C 1
ATOM 728 O O . ARG A 1 91 ? -0.156 9.442 -7.515 1.00 87.56 91 ARG A O 1
ATOM 735 N N . ILE A 1 92 ? 1.579 8.287 -8.383 1.00 87.94 92 ILE A N 1
ATOM 736 C CA . ILE A 1 92 ? 1.648 7.264 -7.332 1.00 87.94 92 ILE A CA 1
ATOM 737 C C . ILE A 1 92 ? 1.845 7.927 -5.967 1.00 87.94 92 ILE A C 1
ATOM 739 O O . ILE A 1 92 ? 1.117 7.607 -5.031 1.00 87.94 92 ILE A O 1
ATOM 743 N N . GLU A 1 93 ? 2.766 8.885 -5.857 1.00 87.56 93 GLU A N 1
ATOM 744 C CA . GLU A 1 93 ? 3.054 9.575 -4.597 1.00 87.56 93 GLU A CA 1
ATOM 745 C C . GLU A 1 93 ? 1.840 10.361 -4.077 1.00 87.56 93 GLU A C 1
ATOM 747 O O . GLU A 1 93 ? 1.470 10.267 -2.904 1.00 87.56 93 GLU A O 1
ATOM 752 N N . LYS A 1 94 ? 1.141 11.078 -4.966 1.00 88.62 94 LYS A N 1
ATOM 753 C CA . LYS A 1 94 ? -0.111 11.768 -4.615 1.00 88.62 94 LYS A CA 1
ATOM 754 C C . LYS A 1 94 ? -1.177 10.787 -4.134 1.00 88.62 94 LYS A C 1
ATOM 756 O O . LYS A 1 94 ? -1.802 11.025 -3.103 1.00 88.62 94 LYS A O 1
ATOM 761 N N . THR A 1 95 ? -1.372 9.679 -4.847 1.00 87.75 95 THR A N 1
ATOM 762 C CA . THR A 1 95 ? -2.355 8.660 -4.466 1.00 87.75 95 THR A CA 1
ATOM 763 C C . THR A 1 95 ? -1.998 8.002 -3.134 1.00 87.75 95 THR A C 1
ATOM 765 O O . THR A 1 95 ? -2.877 7.861 -2.290 1.00 87.75 95 THR A O 1
ATOM 768 N N . LYS A 1 96 ? -0.725 7.664 -2.891 1.00 87.81 96 LYS A N 1
ATOM 769 C CA . LYS A 1 96 ? -0.253 7.108 -1.610 1.00 87.81 96 LYS A CA 1
ATOM 770 C C . LYS A 1 96 ? -0.566 8.044 -0.447 1.00 87.81 96 LYS A C 1
ATOM 772 O O . LYS A 1 96 ? -1.086 7.596 0.573 1.00 87.81 96 LYS A O 1
ATOM 777 N N . LYS A 1 97 ? -0.322 9.345 -0.621 1.00 87.00 97 LYS A N 1
ATOM 778 C CA . LYS A 1 97 ? -0.635 10.359 0.392 1.00 87.00 97 LYS A CA 1
ATOM 779 C C . LYS A 1 97 ? -2.132 10.439 0.701 1.00 87.00 97 LYS A C 1
ATOM 781 O O . LYS A 1 97 ? -2.504 10.490 1.873 1.00 87.00 97 LYS A O 1
ATOM 786 N N . GLU A 1 98 ? -2.987 10.424 -0.319 1.00 89.06 98 GLU A N 1
ATOM 787 C CA . GLU A 1 98 ? -4.441 10.451 -0.113 1.00 89.06 98 GLU A CA 1
ATOM 788 C C . GLU A 1 98 ? -4.958 9.158 0.531 1.00 89.06 98 GLU A C 1
ATOM 790 O O . GLU A 1 98 ? -5.744 9.218 1.473 1.00 89.06 98 GLU A O 1
ATOM 795 N N . VAL A 1 99 ? -4.459 7.991 0.115 1.00 90.88 99 VAL A N 1
ATOM 796 C CA . VAL A 1 99 ? -4.810 6.705 0.740 1.00 90.88 99 VAL A CA 1
ATOM 797 C C . VAL A 1 99 ? -4.382 6.675 2.208 1.00 90.88 99 VAL A C 1
ATOM 799 O O . VAL A 1 99 ? -5.178 6.302 3.068 1.00 90.88 99 VAL A O 1
ATOM 802 N N . ALA A 1 100 ? -3.162 7.121 2.523 1.00 90.81 100 ALA A N 1
ATOM 803 C CA . ALA A 1 100 ? -2.682 7.211 3.900 1.00 90.81 100 ALA A CA 1
ATOM 804 C C . ALA A 1 100 ? -3.585 8.116 4.751 1.00 90.81 100 ALA A C 1
ATOM 806 O O . ALA A 1 100 ? -3.963 7.750 5.864 1.00 90.81 100 ALA A O 1
ATOM 807 N N . LYS A 1 101 ? -3.996 9.266 4.205 1.00 91.19 101 LYS A N 1
ATOM 808 C CA . LYS A 1 101 ? -4.945 10.171 4.859 1.00 91.19 101 LYS A CA 1
ATOM 809 C C . LYS A 1 101 ? -6.286 9.484 5.133 1.00 91.19 101 LYS A C 1
ATOM 811 O O . LYS A 1 101 ? -6.790 9.583 6.249 1.00 91.19 101 LYS A O 1
ATOM 816 N N . THR A 1 102 ? -6.847 8.763 4.163 1.00 91.88 102 THR A N 1
ATOM 817 C CA . THR A 1 102 ? -8.101 8.013 4.342 1.00 91.88 102 THR A CA 1
ATOM 818 C C . THR A 1 102 ? -7.977 6.930 5.415 1.00 91.88 102 THR A C 1
ATOM 820 O O . THR A 1 102 ? -8.869 6.808 6.252 1.00 91.88 102 THR A O 1
ATOM 823 N N . ILE A 1 103 ? -6.870 6.181 5.437 1.00 93.75 103 ILE A N 1
ATOM 824 C CA . ILE A 1 103 ? -6.624 5.135 6.443 1.00 93.75 103 ILE A CA 1
ATOM 825 C C . ILE A 1 103 ? -6.547 5.738 7.849 1.00 93.75 103 ILE A C 1
ATOM 827 O O . ILE A 1 103 ? -7.189 5.226 8.763 1.00 93.75 103 ILE A O 1
ATOM 831 N N . ILE A 1 104 ? -5.818 6.845 8.025 1.00 94.75 104 ILE A N 1
ATOM 832 C CA . ILE A 1 104 ? -5.722 7.535 9.321 1.00 94.75 104 ILE A CA 1
ATOM 833 C C . ILE A 1 104 ? -7.111 7.969 9.803 1.00 94.75 104 ILE A C 1
ATOM 835 O O . ILE A 1 104 ? -7.460 7.728 10.956 1.00 94.75 104 ILE A O 1
ATOM 839 N N . VAL A 1 105 ? -7.925 8.565 8.924 1.00 94.12 105 VAL A N 1
ATOM 840 C CA . VAL A 1 105 ? -9.298 8.965 9.270 1.00 94.12 105 VAL A CA 1
ATOM 841 C C . VAL A 1 105 ? -10.134 7.756 9.691 1.00 94.12 105 VAL A C 1
ATOM 843 O O . VAL A 1 105 ? -10.815 7.819 10.711 1.00 94.12 105 VAL A O 1
ATOM 846 N N . ALA A 1 106 ? -10.065 6.647 8.951 1.00 93.12 106 ALA A N 1
ATOM 847 C CA . ALA A 1 106 ? -10.804 5.432 9.284 1.00 93.12 106 ALA A CA 1
ATOM 848 C C . ALA A 1 106 ? -10.402 4.867 10.657 1.00 93.12 106 ALA A C 1
ATOM 850 O O . ALA A 1 106 ? -11.279 4.516 11.445 1.00 93.12 106 ALA A O 1
ATOM 851 N N . LEU A 1 107 ? -9.103 4.836 10.972 1.00 92.81 107 LEU A N 1
ATOM 852 C CA . LEU A 1 107 ? -8.600 4.385 12.274 1.00 92.81 107 LEU A CA 1
ATOM 853 C C . LEU A 1 107 ? -9.123 5.259 13.422 1.00 92.81 107 LEU A C 1
ATOM 855 O O . LEU A 1 107 ? -9.636 4.730 14.402 1.00 92.81 107 LEU A O 1
ATOM 859 N N . VAL A 1 108 ? -9.081 6.587 13.273 1.00 94.12 108 VAL A N 1
ATOM 860 C CA . VAL A 1 108 ? -9.608 7.518 14.288 1.00 94.12 108 VAL A CA 1
ATOM 861 C C . VAL A 1 108 ? -11.110 7.317 14.514 1.00 94.12 108 VAL A C 1
ATOM 863 O O . VAL A 1 108 ? -11.577 7.353 15.650 1.00 94.12 108 VAL A O 1
ATOM 866 N N . VAL A 1 109 ? -11.882 7.087 13.448 1.00 94.06 109 VAL A N 1
ATOM 867 C CA . VAL A 1 109 ? -13.325 6.820 13.562 1.00 94.06 109 VAL A CA 1
ATOM 868 C C . VAL A 1 109 ? -13.591 5.509 14.302 1.00 94.06 109 VAL A C 1
ATOM 870 O O . VAL A 1 109 ? -14.479 5.461 15.154 1.00 94.06 109 VAL A O 1
ATOM 873 N N . VAL A 1 110 ? -12.824 4.454 14.009 1.00 93.69 110 VAL A N 1
ATOM 874 C CA . VAL A 1 110 ? -12.928 3.177 14.728 1.00 93.69 110 VAL A CA 1
ATOM 875 C C . VAL A 1 110 ? -12.626 3.375 16.215 1.00 93.69 110 VAL A C 1
ATOM 877 O O . VAL A 1 110 ? -13.428 2.945 17.044 1.00 93.69 110 VAL A O 1
ATOM 880 N N . ASP A 1 111 ? -11.549 4.084 16.557 1.00 94.12 111 ASP A N 1
ATOM 881 C CA . ASP A 1 111 ? -11.176 4.372 17.949 1.00 94.12 111 ASP A CA 1
ATOM 882 C C . ASP A 1 111 ? -12.278 5.133 18.703 1.00 94.12 111 ASP A C 1
ATOM 884 O O . ASP A 1 111 ? -12.641 4.764 19.824 1.00 94.12 111 ASP A O 1
ATOM 888 N N . LEU A 1 112 ? -12.870 6.160 18.081 1.00 93.00 112 LEU A N 1
ATOM 889 C CA . LEU A 1 112 ? -13.977 6.917 18.674 1.00 93.00 112 LEU A CA 1
ATOM 890 C C . LEU A 1 112 ? -15.218 6.045 18.902 1.00 93.00 112 LEU A C 1
ATOM 892 O O . LEU A 1 112 ? -15.839 6.130 19.962 1.00 93.00 112 LEU A O 1
ATOM 896 N N . ASN A 1 113 ? -15.562 5.181 17.945 1.00 93.94 113 ASN A N 1
ATOM 897 C CA . ASN A 1 113 ? -16.693 4.265 18.087 1.00 93.94 113 ASN A CA 1
ATOM 898 C C . ASN A 1 113 ? -16.471 3.259 19.224 1.00 93.94 113 ASN A C 1
ATOM 900 O O . ASN A 1 113 ? -17.386 3.010 20.009 1.00 93.94 113 ASN A O 1
ATOM 904 N N . VAL A 1 114 ? -15.260 2.711 19.355 1.00 94.38 114 VAL A N 1
ATOM 905 C CA . VAL A 1 114 ? -14.909 1.812 20.466 1.00 94.38 114 VAL A CA 1
ATOM 906 C C . VAL A 1 114 ? -15.028 2.540 21.806 1.00 94.38 114 VAL A C 1
ATOM 908 O O . VAL A 1 114 ? -15.600 1.997 22.755 1.00 94.38 114 VAL A O 1
ATOM 911 N N . MET A 1 115 ? -14.545 3.784 21.886 1.00 94.25 115 MET A N 1
ATOM 912 C CA . MET A 1 115 ? -14.647 4.600 23.097 1.00 94.25 115 MET A CA 1
ATOM 913 C C . MET A 1 115 ? -16.106 4.896 23.475 1.00 94.25 115 MET A C 1
ATOM 915 O O . MET A 1 115 ? -16.457 4.816 24.654 1.00 94.25 115 MET A O 1
ATOM 919 N N . LEU A 1 116 ? -16.961 5.194 22.491 1.00 94.06 116 LEU A N 1
ATOM 920 C CA . LEU A 1 116 ? -18.388 5.427 22.707 1.00 94.06 116 LEU A CA 1
ATOM 921 C C . LEU A 1 116 ? -19.071 4.187 23.298 1.00 94.06 116 LEU A C 1
ATOM 923 O O . LEU A 1 116 ? -19.705 4.279 24.349 1.00 94.06 116 LEU A O 1
ATOM 927 N N . VAL A 1 117 ? -18.871 3.017 22.685 1.00 95.50 117 VAL A N 1
ATOM 928 C CA . VAL A 1 117 ? -19.441 1.749 23.173 1.00 95.50 117 VAL A CA 1
ATOM 929 C C . VAL A 1 117 ? -18.948 1.435 24.590 1.00 95.50 117 VAL A C 1
ATOM 931 O O . VAL A 1 117 ? -19.732 1.040 25.453 1.00 95.50 117 VAL A O 1
ATOM 934 N N . ALA A 1 118 ? -17.663 1.660 24.879 1.00 94.81 118 ALA A N 1
ATOM 935 C CA . ALA A 1 118 ? -17.121 1.471 26.224 1.00 94.81 118 ALA A CA 1
ATOM 936 C C . ALA A 1 118 ? -17.788 2.398 27.260 1.00 94.81 118 ALA A C 1
ATOM 938 O O . ALA A 1 118 ? -18.060 1.976 28.390 1.00 94.81 118 ALA A O 1
ATOM 939 N N . MET A 1 119 ? -18.084 3.647 26.882 1.00 95.19 119 MET A N 1
ATOM 940 C CA . MET A 1 119 ? -18.788 4.600 27.741 1.00 95.19 119 MET A CA 1
ATOM 941 C C . MET A 1 119 ? -20.234 4.166 28.013 1.00 95.19 119 MET A C 1
ATOM 943 O O . MET A 1 119 ? -20.674 4.226 29.164 1.00 95.19 119 MET A O 1
ATOM 947 N N . GLU A 1 120 ? -20.950 3.669 27.003 1.00 95.94 120 GLU A N 1
ATOM 948 C CA . GLU A 1 120 ? -22.308 3.134 27.163 1.00 95.94 120 GLU A CA 1
ATOM 949 C C . GLU A 1 120 ? -22.334 1.916 28.091 1.00 95.94 120 GLU A C 1
ATOM 951 O O . GLU A 1 120 ? -23.121 1.874 29.039 1.00 95.94 120 GLU A O 1
ATOM 956 N N . ILE A 1 121 ? -21.427 0.953 27.891 1.00 95.31 121 ILE A N 1
ATOM 957 C CA . ILE A 1 121 ? -21.306 -0.230 28.760 1.00 95.31 121 ILE A CA 1
ATOM 958 C C . ILE A 1 121 ? -21.059 0.195 30.211 1.00 95.31 121 ILE A C 1
ATOM 960 O O . ILE A 1 121 ? -21.696 -0.317 31.137 1.00 95.31 121 ILE A O 1
ATOM 964 N N . LYS A 1 122 ? -20.162 1.165 30.424 1.00 95.88 122 LYS A N 1
ATOM 965 C CA . LYS A 1 122 ? -19.877 1.701 31.758 1.00 95.88 122 LYS A CA 1
ATOM 966 C C . LYS A 1 122 ? -21.115 2.353 32.381 1.00 95.88 122 LYS A C 1
ATOM 968 O O . LYS A 1 122 ? -21.378 2.134 33.564 1.00 95.88 122 LYS A O 1
ATOM 973 N N . ALA A 1 123 ? -21.891 3.109 31.604 1.00 96.31 123 ALA A N 1
ATOM 974 C CA . ALA A 1 123 ? -23.130 3.726 32.072 1.00 96.31 123 ALA A CA 1
ATOM 975 C C . ALA A 1 123 ? -24.163 2.674 32.515 1.00 96.31 123 ALA A C 1
ATOM 977 O O . ALA A 1 123 ? -24.696 2.767 33.624 1.00 96.31 123 ALA A O 1
ATOM 978 N N . TRP A 1 124 ? -24.377 1.627 31.711 1.00 95.12 124 TRP A N 1
ATOM 979 C CA . TRP A 1 124 ? -25.272 0.516 32.054 1.00 95.12 124 TRP A CA 1
ATOM 980 C C . TRP A 1 124 ? -24.817 -0.250 33.300 1.00 95.12 124 TRP A C 1
ATOM 982 O O . TRP A 1 124 ? -25.635 -0.577 34.163 1.00 95.12 124 TRP A O 1
ATOM 992 N N . SER A 1 125 ? -23.513 -0.495 33.438 1.00 94.69 125 SER A N 1
ATOM 993 C CA . SER A 1 125 ? -22.944 -1.133 34.629 1.00 94.69 125 SER A CA 1
ATOM 994 C C . SER A 1 125 ? -23.218 -0.317 35.896 1.00 94.69 125 SER A C 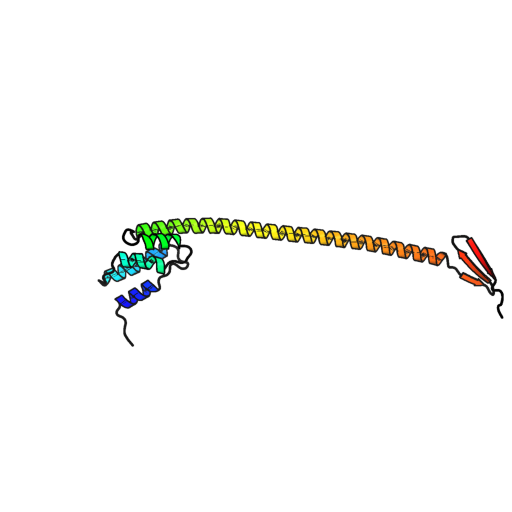1
ATOM 996 O O . SER A 1 125 ? -23.656 -0.864 36.910 1.00 94.69 125 SER A O 1
ATOM 998 N N . ASN A 1 126 ? -23.011 1.001 35.833 1.00 93.56 126 ASN A N 1
ATOM 999 C CA . ASN A 1 126 ? -23.269 1.898 36.957 1.00 93.56 126 ASN A CA 1
ATOM 1000 C C . ASN A 1 126 ? -24.757 1.923 37.336 1.00 93.56 126 ASN A C 1
ATOM 1002 O O . ASN A 1 126 ? -25.092 1.844 38.518 1.00 93.56 126 ASN A O 1
ATOM 1006 N N . ALA A 1 127 ? -25.652 1.979 36.344 1.00 94.19 127 ALA A N 1
ATOM 1007 C CA . ALA A 1 127 ? -27.093 1.931 36.575 1.00 94.19 127 ALA A CA 1
ATOM 1008 C C . ALA A 1 127 ? -27.517 0.618 37.254 1.00 94.19 127 ALA A C 1
ATOM 1010 O O . ALA A 1 127 ? -28.245 0.637 38.247 1.00 94.19 127 ALA A O 1
ATOM 1011 N N . LYS A 1 128 ? -26.999 -0.525 36.783 1.00 94.44 128 LYS A N 1
ATOM 1012 C CA . LYS A 1 128 ? -27.255 -1.837 37.394 1.00 94.44 128 LYS A CA 1
ATOM 1013 C C . LYS A 1 128 ? -26.789 -1.893 38.852 1.00 94.44 128 LYS A C 1
ATOM 1015 O O . LYS A 1 128 ? -27.500 -2.432 39.697 1.00 94.44 128 LYS A O 1
ATOM 1020 N N . PHE A 1 129 ? -25.623 -1.324 39.163 1.00 93.25 129 PHE A N 1
ATOM 1021 C CA . PHE A 1 129 ? -25.116 -1.256 40.535 1.00 93.25 129 PHE A CA 1
ATOM 1022 C C . PHE A 1 129 ? -26.032 -0.431 41.450 1.00 93.25 129 PHE A C 1
ATOM 1024 O O . PHE A 1 129 ? -26.360 -0.879 42.549 1.00 93.25 129 PHE A O 1
ATOM 1031 N N . ALA A 1 130 ? -26.487 0.736 40.985 1.00 93.31 130 ALA A N 1
ATOM 1032 C CA . ALA A 1 130 ? -27.406 1.585 41.739 1.00 93.31 130 ALA A CA 1
ATOM 1033 C C . ALA A 1 130 ? -28.746 0.881 42.012 1.00 93.31 130 ALA A C 1
ATOM 1035 O O . ALA A 1 130 ? -29.232 0.893 43.141 1.00 93.31 130 ALA A O 1
ATOM 1036 N N . ILE A 1 131 ? -29.307 0.201 41.007 1.00 93.75 131 ILE A N 1
ATOM 1037 C CA . ILE A 1 131 ? -30.540 -0.584 41.163 1.00 93.75 131 ILE A CA 1
ATOM 1038 C C . ILE A 1 131 ? -30.343 -1.702 42.194 1.00 93.75 131 ILE A C 1
ATOM 1040 O O . ILE A 1 131 ? -31.158 -1.845 43.102 1.00 93.75 131 ILE A O 1
ATOM 1044 N N . ASN A 1 132 ? -29.242 -2.455 42.111 1.00 92.81 132 ASN A N 1
ATOM 1045 C CA . ASN A 1 132 ? -28.951 -3.519 43.073 1.00 92.81 132 ASN A CA 1
ATOM 1046 C C . ASN A 1 132 ? -28.803 -2.996 44.511 1.00 92.81 132 ASN A C 1
ATOM 1048 O O . ASN A 1 132 ? -29.274 -3.647 45.439 1.00 92.81 132 ASN A O 1
ATOM 1052 N N . GLN A 1 133 ? -28.183 -1.829 44.708 1.00 93.06 133 GLN A N 1
ATOM 1053 C CA . GLN A 1 133 ? -28.101 -1.177 46.022 1.00 93.06 133 GLN A CA 1
ATOM 1054 C C . GLN A 1 133 ? -29.492 -0.865 46.583 1.00 93.06 133 GLN A C 1
ATOM 1056 O O . GLN A 1 133 ? -29.782 -1.212 47.726 1.00 93.06 133 GLN A O 1
ATOM 1061 N N . VAL A 1 134 ? -30.370 -0.264 45.772 1.00 94.44 134 VAL A N 1
ATOM 1062 C CA . VAL A 1 134 ? -31.745 0.066 46.183 1.00 94.44 134 VAL A CA 1
ATOM 1063 C C . VAL A 1 134 ? -32.536 -1.195 46.528 1.00 94.44 134 VAL A C 1
ATOM 1065 O O . VAL A 1 134 ? -33.193 -1.234 47.567 1.00 94.44 134 VAL A O 1
ATOM 1068 N N . ILE A 1 135 ? -32.439 -2.243 45.704 1.00 92.25 135 ILE A N 1
ATOM 1069 C CA . ILE A 1 135 ? -33.099 -3.530 45.965 1.00 92.25 135 ILE A CA 1
ATOM 1070 C C . ILE A 1 135 ? -32.593 -4.140 47.277 1.00 92.25 135 ILE A C 1
ATOM 1072 O O . ILE A 1 135 ? -33.401 -4.539 48.113 1.00 92.25 135 ILE A O 1
ATOM 1076 N N . ASN A 1 136 ? -31.276 -4.175 47.494 1.00 90.94 136 ASN A N 1
ATOM 1077 C CA . ASN A 1 136 ? -30.696 -4.718 48.723 1.00 90.94 136 ASN A CA 1
ATOM 1078 C C . ASN A 1 136 ? -31.157 -3.946 49.964 1.00 90.94 136 ASN A C 1
ATOM 1080 O O . ASN A 1 136 ? -31.539 -4.562 50.958 1.00 90.94 136 ASN A O 1
ATOM 1084 N N . LEU A 1 137 ? -31.172 -2.611 49.904 1.00 93.00 137 LEU A N 1
ATOM 1085 C CA . LEU A 1 137 ? -31.681 -1.776 50.993 1.00 93.00 137 LEU A CA 1
ATOM 1086 C C . LEU A 1 137 ? -33.165 -2.054 51.270 1.00 93.00 137 LEU A C 1
ATOM 1088 O O . LEU A 1 137 ? -33.547 -2.209 52.428 1.00 93.00 137 LEU A O 1
ATOM 1092 N N . ALA A 1 138 ? -33.991 -2.177 50.227 1.00 89.94 138 ALA A N 1
ATOM 1093 C CA . ALA A 1 138 ? -35.411 -2.490 50.374 1.00 89.94 138 ALA A CA 1
ATOM 1094 C C . ALA A 1 138 ? -35.635 -3.861 51.033 1.00 89.94 138 ALA A C 1
ATOM 1096 O O . ALA A 1 138 ? -36.457 -3.977 51.941 1.0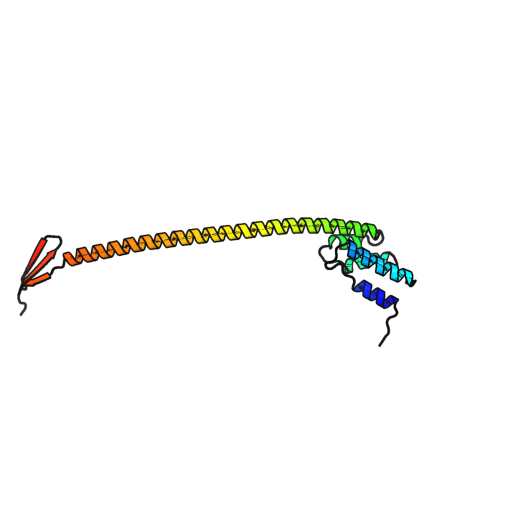0 89.94 138 ALA A O 1
ATOM 1097 N N . ILE A 1 139 ? -34.870 -4.884 50.634 1.00 88.31 139 ILE A N 1
ATOM 1098 C CA . ILE A 1 139 ? -34.928 -6.222 51.242 1.00 88.31 139 ILE A CA 1
ATOM 1099 C C . ILE A 1 139 ? -34.578 -6.160 52.734 1.00 88.31 139 ILE A C 1
ATOM 1101 O O . ILE A 1 139 ? -35.307 -6.725 53.548 1.00 88.31 139 ILE A O 1
ATOM 1105 N N . ILE A 1 140 ? -33.505 -5.452 53.109 1.00 88.31 140 ILE A N 1
ATOM 1106 C CA . ILE A 1 140 ? -33.102 -5.298 54.517 1.00 88.31 140 ILE A CA 1
ATOM 1107 C C . ILE A 1 140 ? -34.227 -4.657 55.337 1.00 88.31 140 ILE A C 1
ATOM 1109 O O . ILE A 1 140 ? -34.549 -5.152 56.414 1.00 88.31 140 ILE A O 1
ATOM 1113 N N . ILE A 1 141 ? -34.850 -3.593 54.818 1.00 83.75 141 ILE A N 1
ATOM 1114 C CA . ILE A 1 141 ? -35.967 -2.908 55.485 1.00 83.75 141 ILE A CA 1
ATOM 1115 C C . ILE A 1 141 ? -37.165 -3.849 55.664 1.00 83.75 141 ILE A C 1
ATOM 1117 O O . ILE A 1 141 ? -37.772 -3.877 56.730 1.00 83.75 141 ILE A O 1
ATOM 1121 N N . ILE A 1 142 ? -37.513 -4.639 54.648 1.00 79.81 142 ILE A N 1
ATOM 1122 C CA . ILE A 1 142 ? -38.630 -5.590 54.745 1.00 79.81 142 ILE A CA 1
ATOM 1123 C C . ILE A 1 142 ? -38.348 -6.644 55.820 1.00 79.81 142 ILE A C 1
ATOM 1125 O O . ILE A 1 142 ? -39.223 -6.937 56.633 1.00 79.81 142 ILE A O 1
ATOM 1129 N N . ILE A 1 143 ? -37.130 -7.191 55.859 1.00 78.50 143 ILE A N 1
ATOM 1130 C CA . ILE A 1 143 ? -36.741 -8.191 56.860 1.00 78.50 143 ILE A CA 1
ATOM 1131 C C . ILE A 1 143 ? -36.818 -7.607 58.274 1.00 78.50 143 ILE A C 1
ATOM 1133 O O . ILE A 1 143 ? -37.356 -8.265 59.163 1.00 78.50 143 ILE A O 1
ATOM 1137 N N . THR A 1 144 ? -36.329 -6.382 58.499 1.00 76.25 144 THR A N 1
ATOM 1138 C CA . THR A 1 144 ? -36.397 -5.760 59.830 1.00 76.25 144 THR A CA 1
ATOM 1139 C C . THR A 1 144 ? -37.842 -5.508 60.259 1.00 76.25 144 THR A C 1
ATOM 1141 O O . THR A 1 144 ? -38.204 -5.886 61.371 1.00 76.25 144 THR A O 1
ATOM 1144 N N . GLN A 1 145 ? -38.695 -4.995 59.368 1.00 72.75 145 GLN A N 1
ATOM 1145 C CA . GLN A 1 145 ? -40.126 -4.793 59.640 1.00 72.75 145 GLN A CA 1
ATOM 1146 C C . GLN A 1 145 ? -40.868 -6.108 59.933 1.00 72.75 145 GLN A C 1
ATOM 1148 O O . GLN A 1 145 ? -41.689 -6.172 60.847 1.00 72.75 145 GLN A O 1
ATOM 1153 N N . LEU A 1 146 ? -40.563 -7.186 59.203 1.00 65.62 146 LEU A N 1
ATOM 1154 C CA . LEU A 1 146 ? -41.143 -8.504 59.471 1.00 65.62 146 LEU A CA 1
ATOM 1155 C C . LEU A 1 146 ? -40.637 -9.096 60.790 1.00 65.62 146 LEU A C 1
ATOM 1157 O O . LEU A 1 146 ? -41.429 -9.655 61.539 1.00 65.62 146 LEU A O 1
ATOM 1161 N N . SER A 1 147 ? -39.349 -8.947 61.115 1.00 66.19 147 SER A N 1
ATOM 1162 C CA . SER A 1 147 ? -38.799 -9.438 62.386 1.00 66.19 147 SER A CA 1
ATOM 1163 C C . SER A 1 147 ? -39.420 -8.751 63.604 1.00 66.19 147 SER A C 1
ATOM 1165 O O . SER A 1 147 ? -39.704 -9.423 64.592 1.00 66.19 147 SER A O 1
ATOM 1167 N N . SER A 1 148 ? -39.720 -7.448 63.517 1.00 60.47 148 SER A N 1
ATOM 1168 C CA . SER A 1 148 ? -40.463 -6.745 64.569 1.00 60.47 148 SER A CA 1
ATOM 1169 C C . SER A 1 148 ? -41.920 -7.200 64.675 1.00 60.47 148 SER A C 1
ATOM 1171 O O . SER A 1 148 ? -42.514 -7.082 65.735 1.00 60.47 148 SER A O 1
ATOM 1173 N N . MET A 1 149 ? -42.489 -7.749 63.598 1.00 55.59 149 MET A N 1
ATOM 1174 C CA . MET A 1 149 ? -43.875 -8.226 63.539 1.00 55.59 149 MET A CA 1
ATOM 1175 C C . MET A 1 149 ? -44.050 -9.684 64.009 1.00 55.59 149 MET A C 1
ATOM 1177 O O . MET A 1 149 ? -45.166 -10.189 64.082 1.00 55.59 149 MET A O 1
ATOM 1181 N N . VAL A 1 150 ? -42.955 -10.405 64.268 1.00 53.69 150 VAL A N 1
ATOM 1182 C CA . VAL A 1 150 ? -42.963 -11.838 64.629 1.00 53.69 150 VAL A CA 1
ATOM 1183 C C . VAL A 1 150 ? -42.341 -12.055 66.013 1.00 53.69 150 VAL A C 1
ATOM 1185 O O . VAL A 1 150 ? -41.803 -13.120 66.310 1.00 53.69 150 VAL A O 1
ATOM 1188 N N . VAL A 1 151 ? -42.435 -11.069 66.909 1.00 51.72 151 VAL A N 1
ATOM 1189 C CA . VAL A 1 151 ? -42.138 -11.300 68.329 1.00 51.72 151 VAL A CA 1
ATOM 1190 C C . VAL A 1 151 ? -43.227 -12.224 68.885 1.00 51.72 151 VAL A C 1
ATOM 1192 O O . VAL A 1 151 ? -44.305 -11.787 69.275 1.00 51.72 151 VAL A O 1
ATOM 1195 N N . MET A 1 152 ? -42.967 -13.531 68.823 1.00 50.19 152 MET A N 1
ATOM 1196 C CA . MET A 1 152 ? -43.728 -14.563 69.515 1.00 50.19 152 MET A CA 1
ATOM 1197 C C . MET A 1 152 ? -43.057 -14.803 70.863 1.00 50.19 152 MET A C 1
ATOM 1199 O O . MET A 1 152 ? -42.035 -15.487 70.935 1.00 50.19 152 MET A O 1
ATOM 1203 N N . GLU A 1 153 ? -43.610 -14.230 71.927 1.00 50.03 153 GLU A N 1
ATOM 1204 C CA . GLU A 1 153 ? -43.167 -14.525 73.289 1.00 50.03 153 GLU A CA 1
ATOM 1205 C C . GLU A 1 153 ? -44.015 -15.682 73.837 1.00 50.03 153 GLU A C 1
ATOM 1207 O O . GLU A 1 153 ? -45.239 -15.589 73.962 1.00 50.03 153 GLU A O 1
ATOM 1212 N N . LEU A 1 154 ? -43.363 -16.820 74.089 1.00 45.16 154 LEU A N 1
ATOM 1213 C CA . LEU A 1 154 ? -43.995 -18.037 74.597 1.00 45.16 154 LEU A CA 1
ATOM 1214 C C . LEU A 1 154 ? -44.038 -17.962 76.130 1.00 45.16 154 LEU A C 1
ATOM 1216 O O . LEU A 1 154 ? -43.084 -18.330 76.814 1.00 45.16 154 LEU A O 1
ATOM 1220 N N . LEU A 1 155 ? -45.148 -17.463 76.673 1.00 47.66 155 LEU A N 1
ATOM 1221 C CA . LEU A 1 155 ? -45.404 -17.403 78.114 1.00 47.66 155 LEU A CA 1
ATOM 1222 C C . LEU A 1 155 ? -46.362 -18.539 78.503 1.00 47.66 155 LEU A C 1
ATOM 1224 O O . LEU A 1 155 ? -47.578 -18.371 78.566 1.00 47.66 155 LEU A O 1
ATOM 1228 N N . GLY A 1 156 ? -45.813 -19.731 78.757 1.00 62.12 156 GLY A N 1
ATOM 1229 C CA . GLY A 1 156 ? -46.598 -20.894 79.190 1.00 62.12 156 GLY A CA 1
ATOM 1230 C C . GLY A 1 156 ? -47.451 -21.503 78.067 1.00 62.12 156 GLY A C 1
ATOM 1231 O O . GLY A 1 156 ? -46.916 -21.907 77.041 1.00 62.12 156 GLY A O 1
ATOM 1232 N N . SER A 1 157 ? -48.769 -21.618 78.270 1.00 57.75 157 SER A N 1
ATOM 1233 C CA . SER A 1 157 ? -49.732 -22.186 77.304 1.00 57.75 157 SER A CA 1
ATOM 1234 C C . SER A 1 157 ? -50.329 -21.154 76.340 1.00 57.75 157 SER A C 1
ATOM 1236 O O . SER A 1 157 ? -51.337 -21.429 75.693 1.00 57.75 157 SER A O 1
ATOM 1238 N N . THR A 1 158 ? -49.741 -19.965 76.239 1.00 49.81 158 THR A N 1
ATOM 1239 C CA . THR A 1 158 ? -50.305 -18.857 75.463 1.00 49.81 158 THR A CA 1
ATOM 1240 C C . THR A 1 158 ? -49.233 -18.285 74.544 1.00 49.81 158 THR A C 1
ATOM 1242 O O . THR A 1 158 ? -48.117 -18.002 74.980 1.00 49.81 158 THR A O 1
ATOM 1245 N N . VAL A 1 159 ? -49.566 -18.138 73.262 1.00 56.66 159 VAL A N 1
ATOM 1246 C CA . VAL A 1 159 ? -48.713 -17.509 72.251 1.00 56.66 159 VAL A CA 1
ATOM 1247 C C . VAL A 1 159 ? -49.220 -16.090 72.044 1.00 56.66 159 VAL A C 1
ATOM 1249 O O . VAL A 1 159 ? -50.353 -15.884 71.601 1.00 56.66 159 VAL A O 1
ATOM 1252 N N . VAL A 1 160 ? -48.388 -15.107 72.378 1.00 55.38 160 VAL A N 1
ATOM 1253 C CA . VAL A 1 160 ? -48.661 -13.698 72.084 1.00 55.38 160 VAL A CA 1
ATOM 1254 C C . VAL A 1 160 ? -47.909 -13.340 70.812 1.00 55.38 160 VAL A C 1
ATOM 1256 O O . VAL A 1 160 ? -46.698 -13.525 70.750 1.00 55.38 160 VAL A O 1
ATOM 1259 N N . MET A 1 161 ? -48.626 -12.867 69.795 1.00 55.94 161 MET A N 1
ATOM 1260 C CA . MET A 1 161 ? -48.053 -12.432 68.525 1.00 55.94 161 MET A CA 1
ATOM 1261 C C . MET A 1 161 ? -48.443 -10.978 68.272 1.00 55.94 161 MET A C 1
ATOM 1263 O O . MET A 1 161 ? -49.627 -10.637 68.272 1.00 55.94 161 MET A O 1
ATOM 1267 N N . GLU A 1 162 ? -47.461 -10.109 68.058 1.00 53.56 162 GLU A N 1
ATOM 1268 C CA . GLU A 1 162 ? -47.706 -8.695 67.774 1.00 53.56 162 GLU A CA 1
ATOM 1269 C C . GLU A 1 162 ? -47.667 -8.434 66.264 1.00 53.56 162 GLU A C 1
ATOM 1271 O O . GLU A 1 162 ? -46.604 -8.318 65.661 1.00 53.56 162 GLU A O 1
ATOM 1276 N N . LEU A 1 163 ? -48.843 -8.349 65.635 1.00 53.31 163 LEU A N 1
ATOM 1277 C CA . LEU A 1 163 ? -48.982 -8.145 64.192 1.00 53.31 163 LEU A CA 1
ATOM 1278 C C . LEU A 1 163 ? -49.430 -6.708 63.905 1.00 53.31 163 LEU A C 1
ATOM 1280 O O . LEU A 1 163 ? -50.511 -6.300 64.322 1.00 53.31 163 LEU A O 1
ATOM 1284 N N . LEU A 1 164 ? -48.621 -5.943 63.163 1.00 53.00 164 LEU A N 1
ATOM 1285 C CA . LEU A 1 164 ? -48.948 -4.579 62.706 1.00 53.00 164 LEU A CA 1
ATOM 1286 C C . LEU A 1 164 ? -49.396 -3.623 63.837 1.00 53.00 164 LEU A C 1
ATOM 1288 O O . LEU A 1 164 ? -50.321 -2.833 63.659 1.00 53.00 164 LEU A O 1
ATOM 1292 N N . GLY A 1 165 ? -48.765 -3.706 65.015 1.00 56.81 165 GLY A N 1
ATOM 1293 C CA . GLY A 1 165 ? -49.119 -2.875 66.177 1.00 56.81 165 GLY A CA 1
ATOM 1294 C C . GLY A 1 165 ? -50.428 -3.276 66.868 1.00 56.81 165 GLY A C 1
ATOM 1295 O O . GLY A 1 165 ? -50.968 -2.505 67.657 1.00 56.81 165 GLY A O 1
ATOM 1296 N N . SER A 1 166 ? -50.956 -4.464 66.567 1.00 50.84 166 SER A N 1
ATOM 1297 C CA . SER A 1 166 ? -52.063 -5.092 67.287 1.00 50.84 166 SER A CA 1
ATOM 1298 C C . SER A 1 166 ? -51.574 -6.365 67.974 1.00 50.84 166 SER A C 1
ATOM 1300 O O . SER A 1 166 ? -51.015 -7.260 67.338 1.00 50.84 166 SER A O 1
ATOM 1302 N N . THR A 1 167 ? -51.798 -6.464 69.282 1.00 57.81 167 THR A N 1
ATOM 1303 C CA . THR A 1 167 ? -51.466 -7.659 70.064 1.00 57.81 167 THR A CA 1
ATOM 1304 C C . THR A 1 167 ? -52.542 -8.725 69.855 1.00 57.81 167 THR A C 1
ATOM 1306 O O . THR A 1 167 ? -53.694 -8.535 70.247 1.00 57.81 167 THR A O 1
ATOM 1309 N N . VAL A 1 168 ? -52.181 -9.855 69.246 1.00 58.97 168 VAL A N 1
ATOM 1310 C CA . VAL A 1 168 ? -53.051 -11.027 69.099 1.00 58.97 168 VAL A CA 1
ATOM 1311 C C . VAL A 1 168 ? -52.617 -12.079 70.115 1.00 58.97 168 VAL A C 1
ATOM 1313 O O . VAL A 1 168 ? -51.479 -12.545 70.098 1.00 58.97 168 VAL A O 1
ATOM 1316 N N . VAL A 1 169 ? -53.528 -12.454 71.012 1.00 57.34 169 VAL A N 1
ATOM 1317 C CA . VAL A 1 169 ? -53.296 -13.478 72.039 1.00 57.34 169 VAL A CA 1
ATOM 1318 C C . VAL A 1 169 ? -54.008 -14.759 71.613 1.00 57.34 169 VAL A C 1
ATOM 1320 O O . VAL A 1 169 ? -55.227 -14.759 71.455 1.00 57.34 169 VAL A O 1
ATOM 1323 N N . MET A 1 170 ? -53.261 -15.847 71.421 1.00 57.84 170 MET A N 1
ATOM 1324 C CA . MET A 1 170 ? -53.809 -17.180 71.156 1.00 57.84 170 MET A CA 1
ATOM 1325 C C . MET A 1 170 ? -53.483 -18.122 72.315 1.00 57.84 170 MET A C 1
ATOM 1327 O O . MET A 1 170 ? -52.321 -18.329 72.658 1.00 57.84 170 MET A O 1
ATOM 1331 N N . GLU A 1 171 ? -54.509 -18.718 72.915 1.00 56.16 171 GLU A N 1
ATOM 1332 C CA . GLU A 1 171 ? -54.362 -19.746 73.948 1.00 56.16 171 GLU A CA 1
ATOM 1333 C C . GLU A 1 171 ? -54.235 -21.123 73.270 1.00 56.16 171 GLU A C 1
ATOM 1335 O O . GLU A 1 171 ? -55.082 -21.499 72.455 1.00 56.16 171 GLU A O 1
ATOM 1340 N N . LEU A 1 172 ? -53.167 -21.877 73.563 1.00 54.41 172 LEU A N 1
ATOM 1341 C CA . LEU A 1 172 ? -53.013 -23.258 73.099 1.00 54.41 172 LEU A CA 1
ATOM 1342 C C . LEU A 1 172 ? -54.056 -24.122 73.816 1.00 54.41 172 LEU A C 1
ATOM 1344 O O . LEU A 1 172 ? -53.822 -24.634 74.913 1.00 54.41 172 LEU A O 1
ATOM 1348 N N . LEU A 1 173 ? -55.219 -24.305 73.189 1.00 46.69 173 LEU A N 1
ATOM 1349 C CA . LEU A 1 173 ? -56.148 -25.367 73.564 1.00 46.69 173 LEU A CA 1
ATOM 1350 C C . LEU A 1 173 ? -55.402 -26.701 73.449 1.00 46.69 173 LEU A C 1
ATOM 1352 O O . LEU A 1 173 ? -55.037 -27.120 72.352 1.00 46.69 173 LEU A O 1
ATOM 1356 N N . LYS A 1 174 ? -55.149 -27.340 74.598 1.00 48.06 174 LYS A N 1
ATOM 1357 C CA . LYS A 1 174 ? -54.524 -28.662 74.714 1.00 48.06 174 LYS A CA 1
ATOM 1358 C C . LYS A 1 174 ? -55.272 -29.671 73.838 1.00 48.06 174 LYS A C 1
ATOM 1360 O O . LYS A 1 174 ? -56.289 -30.221 74.253 1.00 48.06 174 LYS A O 1
ATOM 1365 N N . PHE A 1 175 ? -54.766 -29.938 72.639 1.00 44.84 175 PHE A N 1
ATOM 1366 C CA . PHE A 1 175 ? -55.028 -31.203 71.966 1.00 44.84 175 PHE A CA 1
ATOM 1367 C C . PHE A 1 175 ? -54.018 -32.211 72.523 1.00 44.84 175 PHE A C 1
ATOM 1369 O O . PHE A 1 175 ? -52.931 -32.372 71.976 1.00 44.84 175 PHE A O 1
ATOM 1376 N N . LEU A 1 176 ? -54.453 -32.836 73.628 1.00 36.66 176 LEU A N 1
ATOM 1377 C CA . LEU A 1 176 ? -53.837 -33.905 74.434 1.00 36.66 176 LEU A CA 1
ATOM 1378 C C . LEU A 1 176 ? -52.716 -33.488 75.397 1.00 36.66 176 LEU A C 1
ATOM 1380 O O . LEU A 1 176 ? -51.554 -33.326 74.976 1.00 36.66 176 LEU A O 1
#